Protein AF-A0A7S7FZE1-F1 (afdb_monomer_lite)

InterPro domains:
  IPR006935 Helicase/UvrB, N-terminal [PF04851] (3-73)
  IPR027417 P-loop containing nucleoside triphosphate hydrolase [G3DSA:3.40.50.300] (2-88)
  IPR027417 P-loop containing nucleoside triphosphate hydrolase [SSF52540] (3-78)

Sequence (93 aa):
MLLNKIQKQLTDKIIKVFDNQQTTLLVAPTGSGKTIMFSFILKHFFQIKSIEKACVLVHRDELMQQNKKLLKLLIQILQHVILMQKLKNGILK

Radius of gyration: 13.77 Å; chains: 1; bounding box: 38×29×35 Å

pLDDT: mean 78.16, std 17.02, range [35.41, 96.12]

Secondary structure (DSSP, 8-state):
----HHHHHHHHHHHHHTTT-S-------TTS-HHHHHHHHHHHHHHTTS-S-EEEEES-HHHHHHHHHHHHHH-S-TTSEEEEE--SS----

Organism: NCBI:txid2832407

Structure (mmCIF, N/CA/C/O backbone):
data_AF-A0A7S7FZE1-F1
#
_entry.id   AF-A0A7S7FZE1-F1
#
loop_
_atom_site.group_PDB
_atom_site.id
_atom_site.type_symbol
_atom_site.label_atom_id
_atom_site.label_alt_id
_atom_site.label_comp_id
_atom_site.label_asym_id
_atom_site.label_entity_id
_atom_site.label_seq_id
_atom_site.pdbx_PDB_ins_code
_atom_site.Cartn_x
_atom_site.Cartn_y
_atom_site.Cartn_z
_atom_site.occupancy
_atom_site.B_iso_or_equiv
_atom_site.auth_seq_id
_atom_site.auth_comp_id
_atom_site.auth_asym_id
_atom_site.auth_atom_id
_atom_site.pdbx_PDB_model_num
ATOM 1 N N . MET A 1 1 ? 9.244 -8.526 2.824 1.00 56.59 1 MET A N 1
ATOM 2 C CA . MET A 1 1 ? 9.801 -7.681 1.743 1.00 56.59 1 MET A CA 1
ATOM 3 C C . MET A 1 1 ? 9.986 -6.275 2.300 1.00 56.59 1 MET A C 1
ATOM 5 O O . MET A 1 1 ? 9.040 -5.766 2.888 1.00 56.59 1 MET A O 1
ATOM 9 N N . LEU A 1 2 ? 11.190 -5.703 2.214 1.00 80.00 2 LEU A N 1
ATOM 10 C CA . LEU A 1 2 ? 11.550 -4.428 2.852 1.00 80.00 2 LEU A CA 1
ATOM 11 C C . LEU A 1 2 ? 11.666 -3.326 1.786 1.00 80.00 2 LEU A C 1
ATOM 13 O O . LEU A 1 2 ? 12.268 -3.566 0.740 1.00 80.00 2 LEU A O 1
ATOM 17 N N . LEU A 1 3 ? 11.097 -2.140 2.033 1.00 88.25 3 LEU A N 1
ATOM 18 C CA . LEU A 1 3 ? 11.329 -0.968 1.181 1.00 88.25 3 LEU A CA 1
ATOM 19 C C . LEU A 1 3 ? 12.785 -0.517 1.318 1.00 88.25 3 LEU A C 1
ATOM 21 O O . LEU A 1 3 ? 13.306 -0.445 2.433 1.00 88.25 3 LEU A O 1
ATOM 25 N N . ASN A 1 4 ? 13.429 -0.164 0.206 1.00 92.62 4 ASN A N 1
ATOM 26 C CA . ASN A 1 4 ? 14.730 0.500 0.281 1.00 92.62 4 ASN A CA 1
ATOM 27 C C . ASN A 1 4 ? 14.584 1.935 0.832 1.00 92.62 4 ASN A C 1
ATOM 29 O O . ASN A 1 4 ? 13.477 2.467 0.940 1.00 92.62 4 ASN A O 1
ATOM 33 N N . LYS A 1 5 ? 15.707 2.582 1.174 1.00 94.00 5 LYS A N 1
ATOM 34 C CA . LYS A 1 5 ? 15.714 3.909 1.820 1.00 94.00 5 LYS A CA 1
ATOM 35 C C . LYS A 1 5 ? 14.904 4.958 1.048 1.00 94.00 5 LYS A C 1
ATOM 37 O O . LYS A 1 5 ? 14.114 5.675 1.653 1.00 94.00 5 LYS A O 1
ATOM 42 N N . ILE A 1 6 ? 15.068 5.016 -0.275 1.00 92.69 6 ILE A N 1
ATOM 43 C CA . ILE A 1 6 ? 14.385 5.997 -1.132 1.00 92.69 6 ILE A CA 1
ATOM 44 C C . ILE A 1 6 ? 12.888 5.689 -1.204 1.00 92.69 6 ILE A C 1
ATOM 46 O O . ILE A 1 6 ? 12.063 6.580 -1.026 1.00 92.69 6 ILE A O 1
ATOM 50 N N . GLN A 1 7 ? 12.521 4.423 -1.406 1.00 94.25 7 GLN A N 1
ATOM 51 C CA . GLN A 1 7 ? 11.123 3.995 -1.433 1.00 94.25 7 GLN A CA 1
ATOM 52 C C . GLN A 1 7 ? 10.419 4.293 -0.107 1.00 94.25 7 GLN A C 1
ATOM 54 O O . GLN A 1 7 ? 9.288 4.775 -0.107 1.00 94.25 7 GLN A O 1
ATOM 59 N N . LYS A 1 8 ? 11.095 4.059 1.024 1.00 94.56 8 LYS A N 1
ATOM 60 C CA . LYS A 1 8 ? 10.574 4.391 2.352 1.00 94.56 8 LYS A CA 1
ATOM 61 C C . LYS A 1 8 ? 10.355 5.897 2.503 1.00 94.56 8 LYS A C 1
ATOM 63 O O . LYS A 1 8 ? 9.257 6.321 2.822 1.00 94.56 8 LYS A O 1
ATOM 68 N N . GLN A 1 9 ? 11.347 6.716 2.156 1.00 94.88 9 GLN A N 1
ATOM 69 C CA . GLN A 1 9 ? 11.206 8.175 2.208 1.00 94.88 9 GLN A CA 1
ATOM 70 C C . GLN A 1 9 ? 10.057 8.698 1.333 1.00 94.88 9 GLN A C 1
ATOM 72 O O . GLN A 1 9 ? 9.342 9.609 1.742 1.00 94.88 9 GLN A O 1
ATOM 77 N N . LEU A 1 10 ? 9.871 8.140 0.133 1.00 94.25 10 LEU A N 1
ATOM 78 C CA . LEU A 1 10 ? 8.774 8.527 -0.757 1.00 94.25 10 LEU A CA 1
ATOM 79 C C . LEU A 1 10 ? 7.412 8.092 -0.209 1.00 94.25 10 LEU A C 1
ATOM 81 O O . LEU A 1 10 ? 6.476 8.885 -0.218 1.00 94.25 10 LEU A O 1
ATOM 85 N N . THR A 1 11 ? 7.299 6.862 0.293 1.00 94.44 11 THR A N 1
ATOM 86 C CA . THR A 1 11 ? 6.046 6.361 0.885 1.00 94.44 11 THR A CA 1
ATOM 87 C C . THR A 1 11 ? 5.661 7.129 2.147 1.00 94.44 11 THR A C 1
ATOM 89 O O . THR A 1 11 ? 4.513 7.553 2.246 1.00 94.44 11 THR A O 1
ATOM 92 N N . ASP A 1 12 ? 6.612 7.413 3.039 1.00 95.19 12 ASP A N 1
ATOM 93 C CA . ASP A 1 12 ? 6.381 8.210 4.251 1.00 95.19 12 ASP A CA 1
ATOM 94 C C . ASP A 1 12 ? 5.912 9.635 3.908 1.00 95.19 12 ASP A C 1
ATOM 96 O O . ASP A 1 12 ? 5.008 10.170 4.549 1.00 95.19 12 ASP A O 1
ATOM 100 N N . LYS A 1 13 ? 6.488 10.256 2.866 1.00 95.56 13 LYS A N 1
ATOM 101 C CA . LYS A 1 13 ? 6.029 11.564 2.370 1.00 95.56 13 LYS A CA 1
ATOM 102 C C . LYS A 1 13 ? 4.595 11.503 1.856 1.00 95.56 13 LYS A C 1
ATOM 104 O O . LYS A 1 13 ? 3.811 12.384 2.183 1.00 95.56 13 LYS A O 1
ATOM 109 N N . ILE A 1 14 ? 4.256 10.484 1.066 1.00 95.12 14 ILE A N 1
ATOM 110 C CA . ILE A 1 14 ? 2.901 10.327 0.527 1.00 95.12 14 ILE A CA 1
ATOM 111 C C . ILE A 1 14 ? 1.886 10.140 1.655 1.00 95.12 14 ILE A C 1
ATOM 113 O O . ILE A 1 14 ? 0.865 10.815 1.638 1.00 95.12 14 ILE A O 1
ATOM 117 N N . ILE A 1 15 ? 2.180 9.294 2.646 1.00 95.06 15 ILE A N 1
ATOM 118 C CA . ILE A 1 15 ? 1.301 9.081 3.805 1.00 95.06 15 ILE A CA 1
ATOM 119 C C . ILE A 1 15 ? 1.033 10.407 4.528 1.00 95.06 15 ILE A C 1
ATOM 121 O O . ILE A 1 15 ? -0.123 10.758 4.720 1.00 95.06 15 ILE A O 1
ATOM 125 N N . LYS A 1 16 ? 2.075 11.196 4.820 1.00 95.88 16 LYS A N 1
ATOM 126 C CA . LYS A 1 16 ? 1.926 12.510 5.473 1.00 95.88 16 LYS A CA 1
ATOM 127 C C . LYS A 1 16 ? 1.117 13.523 4.663 1.00 95.88 16 LYS A C 1
ATOM 129 O O . LYS A 1 16 ? 0.464 14.390 5.230 1.00 95.88 16 LYS A O 1
ATOM 134 N N . VAL A 1 17 ? 1.169 13.461 3.331 1.00 96.12 17 VAL A N 1
ATOM 135 C CA . VAL A 1 17 ? 0.354 14.352 2.489 1.00 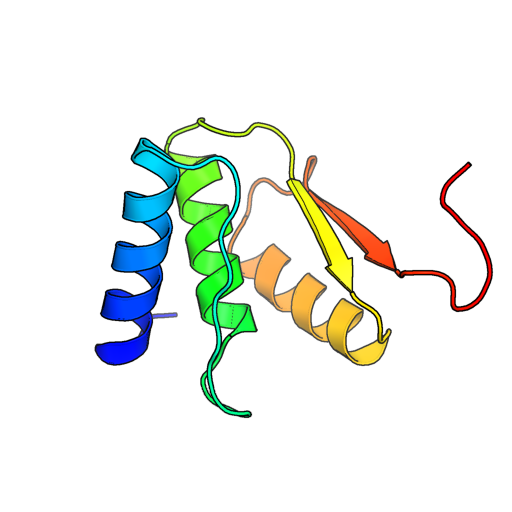96.12 17 VAL A CA 1
ATOM 136 C C . VAL A 1 17 ? -1.137 14.096 2.720 1.00 96.12 17 VAL A C 1
ATOM 138 O O . VAL A 1 17 ? -1.910 15.052 2.739 1.00 96.12 17 VAL A O 1
ATOM 141 N N . PHE A 1 18 ? -1.532 12.843 2.965 1.00 94.12 18 PHE A N 1
ATOM 142 C CA . PHE A 1 18 ? -2.927 12.493 3.237 1.00 94.12 18 PHE A CA 1
ATOM 143 C C . PHE A 1 18 ? -3.460 13.005 4.581 1.00 94.12 18 PHE A C 1
ATOM 145 O O . PHE A 1 18 ? -4.674 13.054 4.748 1.00 94.12 18 PHE A O 1
ATOM 152 N N . ASP A 1 19 ? -2.599 13.471 5.492 1.00 92.25 19 ASP A N 1
ATOM 153 C CA . ASP A 1 19 ? -3.049 14.134 6.725 1.00 92.25 19 ASP A CA 1
ATOM 154 C C . ASP A 1 19 ? -3.801 15.444 6.421 1.00 92.25 19 ASP A C 1
ATOM 156 O O . ASP A 1 19 ? -4.647 15.873 7.199 1.00 92.25 19 ASP A O 1
ATOM 160 N N . ASN A 1 20 ? -3.503 16.084 5.280 1.00 94.56 20 ASN A N 1
ATOM 161 C CA . ASN A 1 20 ? -4.044 17.398 4.913 1.00 94.56 20 ASN A CA 1
ATOM 162 C C . ASN A 1 20 ? -4.695 17.442 3.521 1.00 94.56 20 ASN A C 1
ATOM 164 O O . ASN A 1 20 ? -5.287 18.454 3.153 1.00 94.56 20 ASN A O 1
ATOM 168 N N . GLN A 1 21 ? -4.541 16.396 2.707 1.00 94.12 21 GLN A N 1
ATOM 169 C CA . GLN A 1 21 ? -5.001 16.350 1.318 1.00 94.12 21 GLN A CA 1
ATOM 170 C C . GLN A 1 21 ? -5.762 15.053 1.053 1.00 94.12 21 GLN A C 1
ATOM 172 O O . GLN A 1 21 ? -5.378 13.989 1.520 1.00 94.12 21 GLN A O 1
ATOM 177 N N . GLN A 1 22 ? -6.808 15.114 0.233 1.00 89.50 22 GLN A N 1
ATOM 178 C CA . GLN A 1 22 ? -7.576 13.918 -0.142 1.00 89.50 22 GLN A CA 1
ATOM 179 C C . GLN A 1 22 ? -6.985 13.191 -1.359 1.00 89.50 22 GLN A C 1
ATOM 181 O O . GLN A 1 22 ? -7.297 12.030 -1.614 1.00 89.50 22 GLN A O 1
ATOM 186 N N . THR A 1 23 ? -6.129 13.868 -2.129 1.00 92.12 23 THR A N 1
ATOM 187 C CA . THR A 1 23 ? -5.561 13.357 -3.381 1.00 92.12 23 THR A CA 1
ATOM 188 C C . THR A 1 23 ? -4.091 13.724 -3.506 1.00 92.12 23 THR A C 1
ATOM 190 O O . THR A 1 23 ? -3.681 14.807 -3.097 1.00 92.12 23 THR A O 1
ATOM 193 N N . THR A 1 24 ? -3.295 12.852 -4.126 1.00 94.00 24 THR A N 1
ATOM 194 C CA . THR A 1 24 ? -1.865 13.092 -4.360 1.00 94.00 24 THR A CA 1
ATOM 195 C C . THR A 1 24 ? -1.362 12.350 -5.599 1.00 94.00 24 THR A C 1
ATOM 197 O O . THR A 1 24 ? -1.982 11.382 -6.046 1.00 94.00 24 THR A O 1
ATOM 200 N N . LEU A 1 25 ? -0.229 12.793 -6.152 1.00 92.38 25 LEU A N 1
ATOM 201 C CA . LEU A 1 25 ? 0.412 12.217 -7.335 1.00 92.38 25 LEU A CA 1
ATOM 202 C C . LEU A 1 25 ? 1.865 11.836 -7.027 1.00 92.38 25 LEU A C 1
ATOM 204 O O . LEU A 1 25 ? 2.691 12.687 -6.708 1.00 92.38 25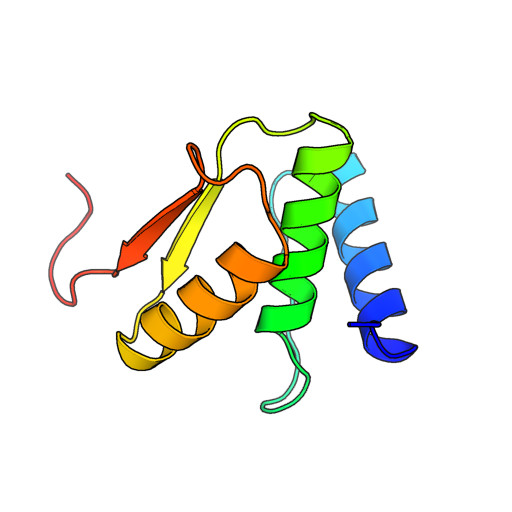 LEU A O 1
ATOM 208 N N . LEU A 1 26 ? 2.196 10.553 -7.192 1.00 91.06 26 LEU A N 1
ATOM 209 C CA . LEU A 1 26 ? 3.570 10.059 -7.105 1.00 91.06 26 LEU A CA 1
ATOM 210 C C . LEU A 1 26 ? 4.161 9.873 -8.507 1.00 91.06 26 LEU A C 1
ATOM 212 O O . LEU A 1 26 ? 3.761 8.971 -9.246 1.00 91.06 26 LEU A O 1
ATOM 216 N N . VAL A 1 27 ? 5.175 10.671 -8.838 1.00 92.25 27 VAL A N 1
ATOM 217 C CA . VAL A 1 27 ? 5.959 10.534 -10.073 1.00 92.25 27 VAL A CA 1
ATOM 218 C C . VAL A 1 27 ? 7.307 9.893 -9.747 1.00 92.25 27 VAL A C 1
ATOM 220 O O . VAL A 1 27 ? 8.037 10.363 -8.880 1.00 92.25 27 VAL A O 1
ATOM 223 N N . ALA A 1 28 ? 7.644 8.798 -10.430 1.00 89.50 28 ALA A N 1
ATOM 224 C CA . ALA A 1 28 ? 8.931 8.118 -10.285 1.00 89.50 28 ALA A CA 1
ATOM 225 C C . ALA A 1 28 ? 9.290 7.356 -11.575 1.00 89.50 28 ALA A C 1
ATOM 227 O O . ALA A 1 28 ? 8.371 6.904 -12.276 1.00 89.50 28 ALA A O 1
ATOM 228 N N . PRO A 1 29 ? 10.586 7.133 -11.872 1.00 91.00 29 PRO A N 1
ATOM 229 C CA . PRO A 1 29 ? 11.023 6.452 -13.093 1.00 91.00 29 PRO A CA 1
ATOM 230 C C . PRO A 1 29 ? 10.504 5.008 -13.191 1.00 91.00 29 PRO A C 1
ATOM 232 O O . PRO A 1 29 ? 9.998 4.422 -12.225 1.00 91.00 29 PRO A O 1
ATOM 235 N N . THR A 1 30 ? 10.569 4.418 -14.384 1.00 87.56 30 THR A N 1
ATOM 236 C CA . THR A 1 30 ? 10.319 2.981 -14.583 1.00 87.56 30 THR A CA 1
ATOM 237 C C . THR A 1 30 ? 11.319 2.154 -13.772 1.00 87.56 30 THR A C 1
ATOM 239 O O . THR A 1 30 ? 12.443 2.581 -13.542 1.00 87.56 30 THR A O 1
ATOM 242 N N . GLY A 1 31 ? 10.894 0.995 -13.262 1.00 85.06 31 GLY A N 1
ATOM 243 C CA . GLY A 1 31 ? 11.751 0.140 -12.427 1.00 85.06 31 GLY A CA 1
ATOM 244 C C . GLY A 1 31 ? 11.945 0.600 -10.972 1.00 85.06 31 GLY A C 1
ATOM 245 O O . GLY A 1 31 ? 12.439 -0.174 -10.164 1.00 85.06 31 GLY A O 1
ATOM 246 N N . SER A 1 32 ? 11.478 1.791 -10.575 1.00 88.75 32 SER A N 1
ATOM 247 C CA . SER A 1 32 ? 11.635 2.298 -9.194 1.00 88.75 32 SER A CA 1
ATOM 248 C C . SER A 1 32 ? 10.812 1.560 -8.127 1.00 88.75 32 SER A C 1
ATOM 250 O O . SER A 1 32 ? 10.971 1.796 -6.928 1.00 88.75 32 SER A O 1
ATOM 252 N N . GLY A 1 33 ? 9.908 0.672 -8.547 1.00 88.94 33 GLY A N 1
ATOM 253 C CA . GLY A 1 33 ? 9.034 -0.074 -7.645 1.00 88.94 33 GLY A CA 1
ATOM 254 C C . GLY A 1 33 ? 7.770 0.682 -7.228 1.00 88.94 33 GLY A C 1
ATOM 255 O O . GLY A 1 33 ? 7.274 0.450 -6.129 1.00 88.94 33 GLY A O 1
ATOM 256 N N . LYS A 1 34 ? 7.219 1.562 -8.084 1.00 90.44 34 LYS A N 1
ATOM 257 C CA . LYS A 1 34 ? 5.955 2.297 -7.827 1.00 90.44 34 LYS A CA 1
ATOM 258 C C . LYS A 1 34 ? 4.839 1.406 -7.282 1.00 90.44 34 LYS A C 1
ATOM 260 O O . LYS A 1 34 ? 4.186 1.770 -6.315 1.00 90.44 34 LYS A O 1
ATOM 265 N N . THR A 1 35 ? 4.673 0.214 -7.845 1.00 86.75 35 THR A N 1
ATOM 266 C CA . THR A 1 35 ? 3.677 -0.761 -7.388 1.00 86.75 35 THR A CA 1
ATOM 267 C C . THR A 1 35 ? 3.929 -1.251 -5.959 1.00 86.75 35 THR A C 1
ATOM 269 O O . THR A 1 35 ? 2.989 -1.382 -5.175 1.00 86.75 35 THR A O 1
ATOM 272 N N . ILE A 1 36 ? 5.189 -1.509 -5.597 1.00 87.50 36 ILE A N 1
ATOM 273 C CA . ILE A 1 36 ? 5.570 -1.943 -4.244 1.00 87.50 36 ILE A CA 1
ATOM 274 C C . ILE A 1 36 ? 5.311 -0.810 -3.251 1.00 87.50 36 ILE A C 1
ATOM 276 O O . ILE A 1 36 ? 4.684 -1.036 -2.219 1.00 87.50 36 ILE A O 1
ATOM 280 N N . MET A 1 37 ? 5.723 0.414 -3.597 1.00 91.44 37 MET A N 1
ATOM 281 C CA . MET A 1 37 ? 5.446 1.613 -2.803 1.00 91.44 37 MET A CA 1
ATOM 282 C C . MET A 1 37 ? 3.940 1.815 -2.596 1.00 91.44 37 MET A C 1
ATOM 284 O O . MET A 1 37 ? 3.491 1.962 -1.464 1.00 91.44 37 MET A O 1
ATOM 288 N N . PHE A 1 38 ? 3.148 1.740 -3.669 1.00 90.25 38 PHE A N 1
ATOM 289 C CA . PHE A 1 38 ? 1.690 1.863 -3.615 1.00 90.25 38 PHE A CA 1
ATOM 290 C C . PHE A 1 38 ? 1.044 0.793 -2.726 1.00 90.25 38 PHE A C 1
ATOM 292 O O . PHE A 1 38 ? 0.180 1.098 -1.907 1.00 90.25 38 PHE A O 1
ATOM 299 N N . SER A 1 39 ? 1.504 -0.455 -2.826 1.00 86.62 39 SER A N 1
ATOM 300 C CA . SER A 1 39 ? 0.989 -1.547 -1.994 1.00 86.62 39 SER A CA 1
ATOM 301 C C . SER A 1 39 ? 1.317 -1.350 -0.510 1.00 86.62 39 SER A C 1
ATOM 303 O O . SER A 1 39 ? 0.508 -1.697 0.348 1.00 86.62 39 SER A O 1
ATOM 305 N N . PHE A 1 40 ? 2.480 -0.769 -0.194 1.00 89.62 40 PHE A N 1
ATOM 306 C CA . PHE A 1 40 ? 2.850 -0.419 1.178 1.00 89.62 40 PHE A CA 1
ATOM 307 C C . PHE A 1 40 ? 1.976 0.709 1.738 1.00 89.62 40 PHE A C 1
ATOM 309 O O . PHE A 1 40 ? 1.506 0.607 2.867 1.00 89.62 40 PHE A O 1
ATOM 316 N N . ILE A 1 41 ? 1.705 1.741 0.934 1.00 91.62 41 ILE A N 1
ATOM 317 C CA . ILE A 1 41 ? 0.813 2.848 1.305 1.00 91.62 41 ILE A CA 1
ATOM 318 C C . ILE A 1 41 ? -0.598 2.322 1.599 1.00 91.62 41 ILE A C 1
ATOM 320 O O . ILE A 1 41 ? -1.150 2.607 2.658 1.00 91.62 41 ILE A O 1
ATOM 324 N N . LEU A 1 42 ? -1.159 1.488 0.715 1.00 90.06 42 LEU A N 1
ATOM 325 C CA . LEU A 1 42 ? -2.459 0.852 0.956 1.00 90.06 42 LEU A CA 1
ATOM 326 C C . LEU A 1 42 ? -2.460 0.040 2.251 1.00 90.06 42 LEU A C 1
ATOM 328 O O . LEU A 1 42 ? -3.363 0.186 3.072 1.00 90.06 42 LEU A O 1
ATOM 332 N N . LYS A 1 43 ? -1.435 -0.798 2.451 1.00 87.88 43 LYS A N 1
ATOM 333 C CA . LYS A 1 43 ? -1.299 -1.604 3.667 1.00 87.88 43 LYS A CA 1
ATOM 334 C C . LYS A 1 43 ? -1.304 -0.729 4.922 1.00 87.88 43 LYS A C 1
ATOM 336 O O . LYS A 1 43 ? -2.002 -1.075 5.868 1.00 87.88 43 LYS A O 1
ATOM 341 N N . HIS A 1 44 ? -0.564 0.379 4.924 1.00 91.12 44 HIS A N 1
ATOM 342 C CA . HIS A 1 44 ? -0.531 1.317 6.045 1.00 91.12 44 HIS A CA 1
ATOM 343 C C . HIS A 1 44 ? -1.938 1.817 6.399 1.00 91.12 44 HIS A C 1
ATOM 345 O O . HIS A 1 44 ? -2.363 1.660 7.541 1.00 91.12 44 HIS A O 1
ATOM 351 N N . PHE A 1 45 ? -2.690 2.319 5.414 1.00 91.69 45 PHE A N 1
ATOM 352 C CA . PHE A 1 45 ? -4.035 2.853 5.639 1.00 91.69 45 PHE A CA 1
ATOM 353 C C . PHE A 1 45 ? -5.038 1.802 6.139 1.00 91.69 45 PHE A C 1
ATOM 355 O O . PHE A 1 45 ? -5.860 2.111 7.006 1.00 91.69 45 PHE A O 1
ATOM 362 N N . PHE A 1 46 ? -4.935 0.554 5.666 1.00 89.06 46 PHE A N 1
ATOM 363 C CA . PHE A 1 46 ? -5.712 -0.564 6.213 1.00 89.06 46 PHE A CA 1
ATOM 364 C C . PHE A 1 46 ? -5.309 -0.907 7.656 1.00 89.06 46 PHE A C 1
ATOM 366 O O . PHE A 1 46 ? -6.174 -1.146 8.494 1.00 89.06 46 PHE A O 1
ATOM 373 N N . GLN A 1 47 ? -4.009 -0.929 7.973 1.00 90.25 47 GLN A N 1
ATOM 374 C CA . GLN A 1 47 ? -3.514 -1.281 9.311 1.00 90.25 47 GLN A CA 1
ATOM 375 C C . GLN A 1 47 ? -3.948 -0.279 10.384 1.00 90.25 47 GLN A C 1
ATOM 377 O O .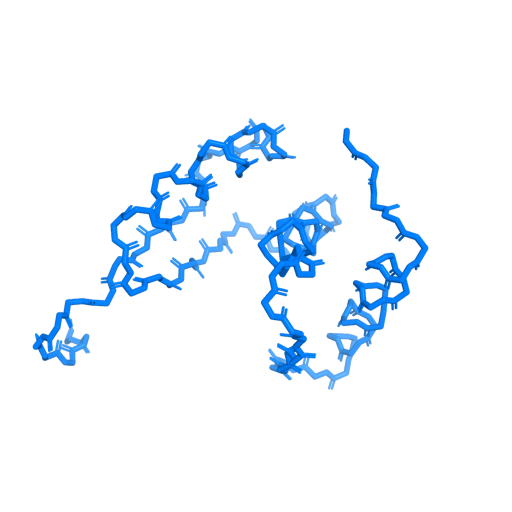 GLN A 1 47 ? -4.304 -0.693 11.485 1.00 90.25 47 GLN A O 1
ATOM 382 N N . ILE A 1 48 ? -3.963 1.015 10.056 1.00 92.75 48 ILE A N 1
ATOM 383 C CA . ILE A 1 48 ? -4.466 2.061 10.958 1.00 92.75 48 ILE A CA 1
ATOM 384 C C . ILE A 1 48 ? -5.997 2.203 10.918 1.00 92.75 48 ILE A C 1
ATOM 386 O O . ILE A 1 48 ? -6.537 3.092 11.564 1.00 92.75 48 ILE A O 1
ATOM 390 N N . LYS A 1 49 ? -6.699 1.349 10.155 1.00 90.25 49 LYS A N 1
ATOM 391 C CA . LYS A 1 49 ? -8.163 1.356 9.981 1.00 90.25 49 LYS A CA 1
ATOM 392 C C . LYS A 1 49 ? -8.742 2.684 9.467 1.00 90.25 49 LYS A C 1
ATOM 394 O O . LYS A 1 49 ? -9.901 2.990 9.709 1.00 90.25 49 LYS A O 1
ATOM 399 N N . SER A 1 50 ? -7.948 3.458 8.731 1.00 90.25 50 SER A N 1
ATOM 400 C CA . SER A 1 50 ? -8.411 4.692 8.071 1.00 90.25 50 SER A CA 1
ATOM 401 C C . SER A 1 50 ? -9.269 4.426 6.830 1.00 90.25 50 SER A C 1
ATOM 403 O O . SER A 1 50 ? -10.037 5.285 6.410 1.00 90.25 50 SER A O 1
ATOM 405 N N . ILE A 1 51 ? -9.134 3.234 6.239 1.00 88.50 51 ILE A N 1
ATOM 406 C CA . ILE A 1 51 ? -9.937 2.771 5.110 1.00 88.50 51 ILE A CA 1
ATOM 407 C C . ILE A 1 51 ? -10.400 1.339 5.368 1.00 88.50 51 ILE A C 1
ATOM 409 O O . ILE A 1 51 ? -9.651 0.514 5.895 1.00 88.50 51 ILE A O 1
ATOM 413 N N . GLU A 1 52 ? -11.619 1.031 4.939 1.00 87.62 52 GLU A N 1
ATOM 414 C CA . GLU A 1 52 ? -12.170 -0.330 4.969 1.00 87.62 52 GLU A CA 1
ATOM 415 C C . GLU A 1 52 ? -12.135 -1.001 3.598 1.00 87.62 52 GLU A C 1
ATOM 417 O O . GLU A 1 52 ? -12.089 -2.224 3.503 1.00 87.62 52 GLU A O 1
ATOM 422 N N . LYS A 1 53 ? -12.146 -0.203 2.523 1.00 85.69 53 LYS A N 1
ATOM 423 C CA . LYS A 1 53 ? -12.159 -0.656 1.129 1.00 85.69 53 LYS A CA 1
ATOM 424 C C . LYS A 1 53 ? -11.213 0.200 0.298 1.00 85.69 53 LYS A C 1
ATOM 426 O O . LYS A 1 53 ? -11.038 1.384 0.569 1.00 85.69 53 LYS A O 1
ATOM 431 N N . ALA A 1 54 ? -10.635 -0.397 -0.739 1.00 85.56 54 ALA A N 1
ATOM 432 C CA . ALA A 1 54 ? -9.801 0.319 -1.700 1.00 85.56 54 ALA A CA 1
ATOM 433 C C . ALA A 1 54 ? -10.146 -0.099 -3.132 1.00 85.56 54 ALA A C 1
ATOM 435 O O . ALA A 1 54 ? -10.305 -1.287 -3.418 1.00 85.56 54 ALA A O 1
ATOM 436 N N . CYS A 1 55 ? -10.221 0.876 -4.037 1.00 86.00 55 CYS A N 1
ATOM 437 C CA . CYS A 1 55 ? -10.350 0.640 -5.471 1.00 86.00 55 CYS A CA 1
ATOM 438 C C . CYS A 1 55 ? -9.015 0.950 -6.150 1.00 86.00 55 CYS A C 1
ATOM 440 O O . CYS A 1 55 ? -8.508 2.067 -6.056 1.00 86.00 55 CYS A O 1
ATOM 442 N N . VAL A 1 56 ? -8.434 -0.042 -6.821 1.00 83.50 56 VAL A N 1
ATOM 443 C CA . VAL A 1 56 ? -7.179 0.116 -7.561 1.00 83.50 56 VAL A CA 1
ATOM 444 C C . VAL A 1 56 ? -7.488 0.010 -9.049 1.00 83.50 56 VAL A C 1
ATOM 446 O O . VAL A 1 56 ? -7.960 -1.023 -9.521 1.00 83.50 56 VAL A O 1
ATOM 449 N N . LEU A 1 57 ? -7.216 1.084 -9.789 1.00 81.81 57 LEU A N 1
ATOM 450 C CA . LEU A 1 57 ? -7.471 1.164 -11.226 1.00 81.81 57 LEU A CA 1
ATOM 451 C C . LEU A 1 57 ? -6.193 0.866 -12.010 1.00 81.81 57 LEU A C 1
ATOM 453 O O . LEU A 1 57 ? -5.159 1.496 -11.788 1.00 81.81 57 LEU A O 1
ATOM 457 N N . VAL A 1 58 ? -6.257 -0.082 -12.946 1.00 79.25 58 VAL A N 1
ATOM 458 C CA . VAL A 1 58 ? -5.110 -0.480 -13.779 1.00 79.25 58 VAL A CA 1
ATOM 459 C C . VAL A 1 58 ? -5.538 -0.567 -15.244 1.00 79.25 58 VAL A C 1
ATOM 461 O O . VAL A 1 58 ? -6.635 -1.013 -15.551 1.00 79.25 58 VAL A O 1
ATOM 464 N N . HIS A 1 59 ? -4.685 -0.129 -16.172 1.00 72.88 59 HIS A N 1
ATOM 465 C CA . HIS A 1 59 ? -5.016 -0.113 -17.605 1.00 72.88 59 HIS A CA 1
ATOM 466 C C . HIS A 1 59 ? -4.566 -1.369 -18.378 1.00 72.88 59 HIS A C 1
ATOM 468 O O . HIS A 1 59 ? -5.005 -1.575 -19.505 1.00 72.88 59 HIS A O 1
ATOM 474 N N . ARG A 1 60 ? -3.675 -2.198 -17.816 1.00 70.31 60 ARG A N 1
ATOM 475 C CA . ARG A 1 60 ? -3.133 -3.394 -18.487 1.00 70.31 60 ARG A CA 1
ATOM 476 C C . ARG A 1 60 ? -3.320 -4.655 -17.648 1.00 70.31 60 ARG A C 1
ATOM 478 O O . ARG A 1 60 ? -3.016 -4.651 -16.455 1.00 70.31 60 ARG A O 1
ATOM 485 N N . ASP A 1 61 ? -3.737 -5.734 -18.295 1.00 66.50 61 ASP A N 1
ATOM 486 C CA . ASP A 1 61 ? -4.061 -7.024 -17.668 1.00 66.50 61 ASP A CA 1
ATOM 487 C C . ASP A 1 61 ? -2.837 -7.684 -17.028 1.00 66.50 61 ASP A C 1
ATOM 489 O O . ASP A 1 61 ? -2.902 -8.208 -15.917 1.00 66.50 61 ASP A O 1
ATOM 493 N N . GLU A 1 62 ? -1.685 -7.576 -17.683 1.00 65.56 62 GLU A N 1
ATOM 494 C CA . GLU A 1 62 ? -0.403 -8.068 -17.170 1.00 65.56 62 GLU A CA 1
ATOM 495 C C . GLU A 1 62 ? -0.033 -7.387 -15.846 1.00 65.56 62 GLU A C 1
ATOM 497 O O . GLU A 1 62 ? 0.374 -8.039 -14.882 1.00 65.56 62 GLU A O 1
ATOM 502 N N . LEU A 1 63 ? -0.262 -6.072 -15.759 1.00 63.03 63 LEU A N 1
ATOM 503 C CA . LEU A 1 63 ? -0.058 -5.312 -14.527 1.00 63.03 63 LEU A CA 1
ATOM 504 C C . LEU A 1 63 ? -1.098 -5.694 -13.471 1.00 63.03 63 LEU A C 1
ATOM 506 O O . LEU A 1 63 ? -0.775 -5.737 -12.288 1.00 63.03 63 LEU A O 1
ATOM 510 N N . MET A 1 64 ? -2.329 -6.021 -13.874 1.00 65.12 64 MET A N 1
ATOM 511 C CA . MET A 1 64 ? -3.358 -6.513 -12.959 1.00 65.12 64 MET A CA 1
ATOM 512 C C . MET A 1 64 ? -2.928 -7.832 -12.296 1.00 65.12 64 MET A C 1
ATOM 514 O O . MET A 1 64 ? -3.005 -7.946 -11.071 1.00 65.12 64 MET A O 1
ATOM 518 N N . GLN A 1 65 ? -2.433 -8.809 -13.062 1.00 68.94 65 GLN A N 1
ATOM 519 C CA . GLN A 1 65 ? -1.985 -10.093 -12.509 1.00 68.94 65 GLN A CA 1
ATOM 520 C C . GLN A 1 65 ? -0.767 -9.937 -11.589 1.00 68.94 65 GLN A C 1
ATOM 522 O O . GLN A 1 65 ? -0.748 -10.503 -10.490 1.00 68.94 65 GLN A O 1
ATOM 527 N N . GLN A 1 66 ? 0.212 -9.117 -11.989 1.00 67.69 66 GLN A N 1
ATOM 528 C CA . GLN A 1 66 ? 1.376 -8.795 -11.157 1.00 67.69 66 GLN A CA 1
ATOM 529 C C . GLN A 1 66 ? 0.960 -8.123 -9.841 1.00 67.69 66 GLN A C 1
ATOM 531 O O . GLN A 1 66 ? 1.404 -8.527 -8.761 1.00 67.69 66 GLN A O 1
ATOM 536 N N . ASN A 1 67 ? 0.041 -7.158 -9.914 1.00 66.56 67 ASN A N 1
ATOM 537 C CA . ASN A 1 67 ? -0.481 -6.450 -8.751 1.00 66.56 67 ASN A CA 1
ATOM 538 C C . ASN A 1 67 ? -1.262 -7.393 -7.835 1.00 66.56 67 ASN A C 1
ATOM 540 O O . ASN A 1 67 ? -1.032 -7.387 -6.631 1.00 66.56 67 ASN A O 1
ATOM 544 N N . LYS A 1 68 ? -2.130 -8.257 -8.373 1.00 70.12 68 LYS A N 1
ATOM 545 C CA . LYS A 1 68 ? -2.950 -9.185 -7.577 1.00 70.12 68 LYS A CA 1
ATOM 546 C C . LYS A 1 68 ? -2.094 -10.120 -6.724 1.00 70.12 68 LYS A C 1
ATOM 548 O O . LYS A 1 68 ? -2.428 -10.340 -5.563 1.00 70.12 68 LYS A O 1
ATOM 553 N N . LYS A 1 69 ? -0.987 -10.646 -7.262 1.00 71.81 69 LYS A N 1
ATOM 554 C CA . LYS A 1 69 ? -0.057 -11.499 -6.501 1.00 71.81 69 LYS A CA 1
ATOM 555 C C . LYS A 1 69 ? 0.625 -10.717 -5.375 1.00 71.81 69 LYS A C 1
ATOM 557 O O . LYS A 1 69 ? 0.674 -11.194 -4.244 1.00 71.81 69 LYS A O 1
ATOM 562 N N . LEU A 1 70 ? 1.105 -9.510 -5.673 1.00 71.25 70 LEU A N 1
ATOM 563 C CA . LEU A 1 70 ? 1.796 -8.659 -4.704 1.00 71.25 70 LEU A CA 1
ATOM 564 C C . LEU A 1 70 ? 0.857 -8.162 -3.592 1.00 71.25 70 LEU A C 1
ATOM 566 O O . LEU A 1 70 ? 1.190 -8.267 -2.415 1.00 71.25 70 LEU A O 1
ATOM 570 N N . LEU A 1 71 ? -0.332 -7.678 -3.956 1.00 68.88 71 LEU A N 1
ATOM 571 C CA . LEU A 1 71 ? -1.364 -7.234 -3.019 1.00 68.88 71 LEU A CA 1
ATOM 572 C C . LEU A 1 71 ? -1.847 -8.390 -2.138 1.00 68.88 71 LEU A C 1
ATOM 574 O O . LEU A 1 71 ? -1.965 -8.195 -0.933 1.00 68.88 71 LEU A O 1
ATOM 578 N N . LYS A 1 72 ? -2.032 -9.600 -2.694 1.00 68.31 72 LYS A N 1
ATOM 579 C CA . LYS A 1 72 ? -2.347 -10.808 -1.906 1.00 68.31 72 LYS A CA 1
ATOM 580 C C . LYS A 1 72 ? -1.305 -11.138 -0.850 1.00 68.31 72 LYS A C 1
ATOM 582 O O . LYS A 1 72 ? -1.664 -11.499 0.263 1.00 68.31 72 LYS A O 1
ATOM 587 N N . LEU A 1 73 ? -0.028 -11.000 -1.190 1.00 63.97 73 LEU A N 1
ATOM 588 C CA . LEU A 1 73 ? 1.066 -11.246 -0.254 1.00 63.97 73 LEU A CA 1
ATOM 589 C C . LEU A 1 73 ? 1.198 -10.147 0.809 1.00 63.97 73 LEU A C 1
ATOM 591 O O . LEU A 1 73 ? 1.599 -10.432 1.934 1.00 63.97 73 LEU A O 1
ATOM 595 N N . LEU A 1 74 ? 0.898 -8.891 0.466 1.00 62.75 74 LEU A N 1
ATOM 596 C CA . LEU A 1 74 ? 1.098 -7.751 1.367 1.00 62.75 74 LEU A CA 1
ATOM 597 C C . LEU A 1 74 ? -0.100 -7.467 2.277 1.00 62.75 74 LEU A C 1
ATOM 599 O O . LEU A 1 74 ? 0.095 -6.965 3.387 1.00 62.75 74 LEU A O 1
ATOM 603 N N . ILE A 1 75 ? -1.310 -7.789 1.820 1.00 60.56 75 ILE A N 1
ATOM 604 C CA . ILE A 1 75 ? -2.577 -7.511 2.494 1.00 60.56 75 ILE A CA 1
ATOM 605 C C . ILE A 1 75 ? -3.305 -8.848 2.679 1.00 60.56 75 ILE A C 1
ATOM 607 O O . ILE A 1 75 ? -4.101 -9.260 1.844 1.00 60.56 75 ILE A O 1
ATOM 611 N N . GLN A 1 76 ? -3.044 -9.539 3.790 1.00 52.81 76 GLN A N 1
ATOM 612 C CA . GLN A 1 76 ? -3.726 -10.799 4.139 1.00 52.81 76 GLN A CA 1
ATOM 613 C C . GLN A 1 76 ? -5.253 -10.643 4.352 1.00 52.81 76 GLN A C 1
ATOM 615 O O . GLN A 1 76 ? -5.955 -11.642 4.438 1.00 52.81 76 GLN A O 1
ATOM 620 N N . ILE A 1 77 ? -5.786 -9.413 4.384 1.00 49.94 77 ILE A N 1
ATOM 621 C CA . ILE A 1 77 ? -7.181 -9.065 4.742 1.00 49.94 77 ILE A CA 1
ATOM 622 C C . ILE A 1 77 ? -8.046 -8.810 3.478 1.00 49.94 77 ILE A C 1
ATOM 624 O O . ILE A 1 77 ? -8.907 -7.938 3.417 1.00 49.94 77 ILE A O 1
ATOM 628 N N . LEU A 1 78 ? -7.793 -9.541 2.392 1.00 48.00 78 LEU A N 1
ATOM 629 C CA . LEU A 1 78 ? -8.404 -9.295 1.076 1.00 48.00 78 LEU A CA 1
ATOM 630 C C . LEU A 1 78 ? -9.836 -9.836 0.930 1.00 48.00 78 LEU A C 1
ATOM 632 O O . LEU A 1 78 ? -10.089 -10.733 0.129 1.00 48.00 78 LEU A O 1
ATOM 636 N N . GLN A 1 79 ? -10.794 -9.227 1.627 1.00 52.00 79 GLN A N 1
ATOM 637 C CA . GLN A 1 79 ? -12.192 -9.212 1.168 1.00 52.00 79 GLN A CA 1
ATOM 638 C C . GLN A 1 79 ? -12.600 -7.869 0.530 1.00 52.00 79 GLN A C 1
ATOM 640 O O . GLN A 1 79 ? -13.637 -7.797 -0.122 1.00 52.00 79 GLN A O 1
ATOM 645 N N . HIS A 1 80 ? -11.780 -6.813 0.641 1.00 56.66 80 HIS A N 1
ATOM 646 C CA . HIS A 1 80 ? -12.242 -5.435 0.400 1.00 56.66 80 HIS A CA 1
ATOM 647 C C . HIS A 1 80 ? -11.453 -4.593 -0.622 1.00 56.66 80 HIS A C 1
ATOM 649 O O . HIS A 1 80 ? -11.756 -3.410 -0.799 1.00 56.66 80 HIS A O 1
ATOM 655 N N . VAL A 1 81 ? -10.465 -5.163 -1.324 1.00 61.16 81 VAL A N 1
ATOM 656 C CA . VAL A 1 81 ? -9.797 -4.463 -2.440 1.00 61.16 81 VAL A CA 1
ATOM 657 C C . VAL A 1 81 ? -10.420 -4.893 -3.759 1.00 61.16 81 VAL A C 1
ATOM 659 O O . VAL A 1 81 ? -10.349 -6.066 -4.129 1.00 61.16 81 VAL A O 1
ATOM 662 N N . ILE A 1 82 ? -10.980 -3.933 -4.490 1.00 65.69 82 ILE A N 1
ATOM 663 C CA . ILE A 1 82 ? -11.506 -4.147 -5.836 1.00 65.69 82 ILE A CA 1
ATOM 664 C C . ILE A 1 82 ? -10.463 -3.641 -6.831 1.00 65.69 82 ILE A C 1
ATOM 666 O O . ILE A 1 82 ? -10.076 -2.473 -6.819 1.00 65.69 82 ILE A O 1
ATOM 670 N N . LEU A 1 83 ? -9.982 -4.540 -7.686 1.00 62.38 83 LEU A N 1
ATOM 671 C CA . LEU A 1 83 ? -9.051 -4.215 -8.760 1.00 62.38 83 LEU A CA 1
ATOM 672 C C . LEU A 1 83 ? -9.863 -4.103 -10.050 1.00 62.38 83 LEU A C 1
ATOM 674 O O . LEU A 1 83 ? -10.328 -5.117 -10.567 1.00 62.38 83 LEU A O 1
ATOM 678 N N . MET A 1 84 ? -10.061 -2.882 -10.542 1.00 60.03 84 MET A N 1
ATOM 679 C CA . MET A 1 84 ? -10.822 -2.643 -11.768 1.00 60.03 84 MET A CA 1
ATOM 680 C C . MET A 1 84 ? -9.892 -2.320 -12.930 1.00 60.03 84 MET A C 1
ATOM 682 O O . MET A 1 84 ? -8.933 -1.551 -12.803 1.00 60.03 84 MET A O 1
ATOM 686 N N . GLN A 1 85 ? -10.198 -2.903 -14.086 1.00 55.47 85 GLN A N 1
ATOM 687 C CA . GLN A 1 85 ? -9.595 -2.494 -15.342 1.00 55.47 85 GLN A CA 1
ATOM 688 C C . GLN A 1 85 ? -10.388 -1.345 -15.941 1.00 55.47 85 GLN A C 1
ATOM 690 O O . GLN A 1 85 ? -11.614 -1.395 -16.023 1.00 55.47 85 GLN A O 1
ATOM 695 N N . LYS A 1 86 ? -9.679 -0.313 -16.396 1.00 49.94 86 LYS A N 1
ATOM 696 C CA . LYS A 1 86 ? -10.303 0.721 -17.218 1.00 49.94 86 LYS A CA 1
ATOM 697 C C . LYS A 1 86 ? -10.592 0.109 -18.590 1.00 49.94 86 LYS A C 1
ATOM 699 O O . LYS A 1 86 ? -9.662 -0.069 -19.377 1.00 49.94 86 LYS A O 1
ATOM 704 N N . LEU A 1 87 ? -11.860 -0.225 -18.849 1.00 48.44 87 LEU A N 1
ATOM 705 C CA . LEU A 1 87 ? -12.340 -0.622 -20.173 1.00 48.44 87 LEU A CA 1
ATOM 706 C C . LEU A 1 87 ? -11.905 0.450 -21.176 1.00 48.44 87 LEU A C 1
ATOM 708 O O . LEU A 1 87 ? -12.085 1.646 -20.941 1.00 48.44 87 LEU A O 1
ATOM 712 N N . LYS A 1 88 ? -11.274 0.025 -22.275 1.00 46.00 88 LYS A N 1
ATOM 713 C CA . LYS A 1 88 ? -10.696 0.933 -23.278 1.00 46.00 88 LYS A CA 1
ATOM 714 C C . LYS A 1 88 ? -11.726 1.864 -23.931 1.00 46.00 88 LYS A C 1
ATOM 716 O O . LYS A 1 88 ? -11.310 2.855 -24.512 1.00 46.00 88 LYS A O 1
ATOM 721 N N . ASN A 1 89 ? -13.025 1.617 -23.761 1.00 43.47 89 ASN A N 1
ATOM 722 C CA . ASN A 1 89 ? -14.102 2.435 -24.303 1.00 43.47 89 ASN A CA 1
ATOM 723 C C . ASN A 1 89 ? -15.182 2.672 -23.236 1.00 43.47 89 ASN A C 1
ATOM 725 O O . ASN A 1 89 ? -15.799 1.716 -22.777 1.00 43.47 89 ASN A O 1
ATOM 729 N N . GLY A 1 90 ? -15.445 3.938 -22.902 1.00 41.81 90 GLY A N 1
ATOM 730 C CA . GLY A 1 90 ? -16.685 4.354 -22.239 1.00 41.81 90 GLY A CA 1
ATOM 731 C C . GLY A 1 90 ? -16.643 4.416 -20.711 1.00 41.81 90 GLY A C 1
ATOM 732 O O . GLY A 1 90 ? -16.622 3.403 -20.028 1.00 41.81 90 GLY A O 1
ATOM 733 N N . ILE A 1 91 ? -16.628 5.657 -20.219 1.00 42.44 91 ILE A N 1
ATOM 734 C CA . ILE A 1 91 ? -17.292 6.190 -19.017 1.00 42.44 91 ILE A CA 1
ATOM 735 C C . ILE A 1 91 ? -17.964 5.124 -18.130 1.00 42.44 91 ILE A C 1
ATOM 737 O O . ILE A 1 91 ? -18.922 4.481 -18.551 1.00 42.44 91 ILE A O 1
ATOM 741 N N . LEU A 1 92 ? -17.497 5.022 -16.880 1.00 40.47 92 LEU A N 1
ATOM 742 C CA . LEU A 1 92 ? -18.268 4.467 -15.763 1.00 40.47 92 LEU A CA 1
ATOM 743 C C . LEU A 1 92 ? -19.639 5.169 -15.735 1.00 40.47 92 LEU A C 1
ATOM 745 O O . LEU A 1 92 ? -19.704 6.340 -15.361 1.00 40.47 92 LEU A O 1
ATOM 749 N N . LYS A 1 93 ? -20.688 4.490 -16.206 1.00 35.41 93 LYS A N 1
ATOM 750 C CA . LYS A 1 93 ? -22.084 4.827 -15.910 1.00 35.41 93 LYS A CA 1
ATOM 751 C C . LYS A 1 93 ? -22.529 4.023 -14.701 1.00 35.41 93 LYS A C 1
ATOM 753 O O . LYS A 1 93 ? -22.129 2.839 -14.630 1.00 35.41 93 LYS A O 1
#

Foldseek 3Di:
DDDDPVLVVQLVVVLVVVVPDPDDDDDDDPPNPPLVSVLVNVLVCVVVPVDPAEEAEDADPVVVVVSVVSNVVSPVPPPHYHYDHDDPDDDDD

=== Feature glossary ===
A reading guide for the features in this record.

Start from the sequence.

  · This is the polypeptide sequence — one letter per residue, N-terminus first. Length ranges from a few dozen residues for small domains to over a thousand for large multi-domain proteins.

Fold it, and you get atomic coordinates and the backbone conformation that goes with them.

  · Structure coordinates are given as an mmCIF _atom_site loop: one row per atom with element, residue name, chain id, sequence number, and x/y/z position in Å. Only the four main-chain atoms per residue are included here; side chains are omitted to keep the record compact.

  · Backbone dihedral angles. Every residue except chain termini has a φ (preceding-C → N → Cα → C) and a ψ (N → Cα → C → next-N). They are reported in degrees following the IUPAC sign convention. Secondary structure is essentially a statement about which (φ, ψ) basin each residue occupies.

  · The SS8 string is DSSP's per-residue secondary-structure call. α-helix (H) means an i→i+4 H-bond ladder; β-strand (E) means the residue participates in a β-sheet; 3₁₀ (G) and π (I) are tighter and wider helices; T/S are turns/bends; '-' is loop.

  · SS3 is a coarse helix/strand/coil call (letters a/b/c) made by the P-SEA algorithm from inter-Cα distances and dihedrals. It is less detailed than DSSP but needs only Cα positions.

Summarize the fold with a handful of shape descriptors and a per-residue structural alphabet.

  · Radius of gyration (Rg) is the root-mean-square distance of Cα a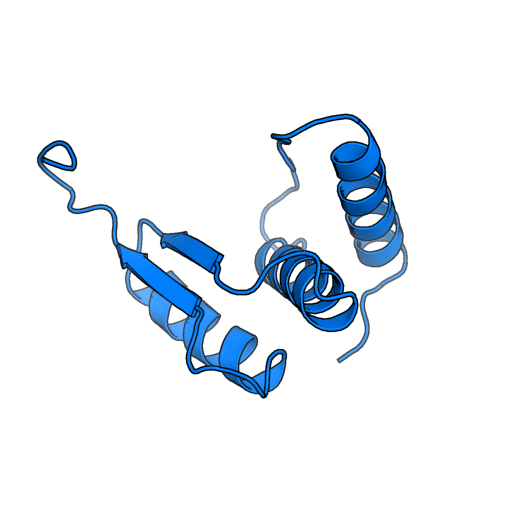toms from their centroid — a single numbe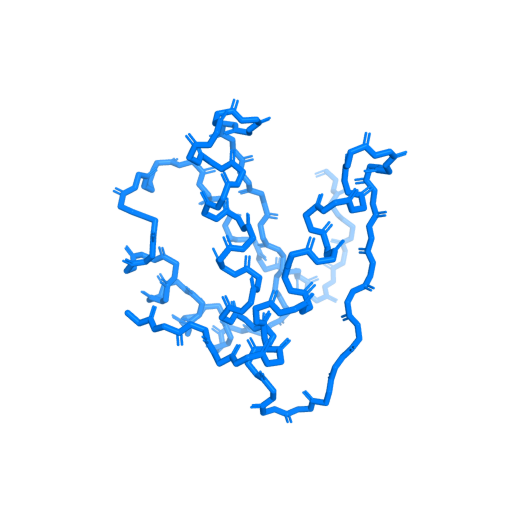r for overall size and compactness. A globular domain of N residues has Rg ≈ 2.2·N^0.38 Å; an extended or disordered chain has a much larger Rg. The Cα contact count is the number of residue pairs whose Cα atoms are within 8 Å and are more than four positions apart in sequence — a standard proxy for tertiary packing density. The bounding box is the smallest axis-aligned box enclosing all Cα atoms.

  · The Foldseek 3Di string encodes local tertiary geometry as a 20-letter alphabet — one character per residue — derived from the relative positions of nearby Cα atoms. Unlike the amino-acid sequence, 3Di is a direct function of the 3D structure, so two proteins with the same fold have similar 3Di strings even at low sequence identity.

  · Solvent-accessible surface area (SASA) is the area in Å² traced out by the centre of a 1.4 Å probe sphere (a water molecule) rolled over the protein's van der Waals surface (Shrake–Rupley / Lee–Richards construction). Buried residues have near-zero SASA; fully exposed residues can exceed 200 Å². The total SASA scales roughly with the number of surface residues.

Ask how reliable the model is.

  · pLDDT (predicted Local Distance Difference Test) is AlphaFold's per-residue confidence score, ranging from 0 to 100. Values above 90 indicate high confidence (typically well-packed cores); 70–90 is confident; 50–70 low confidence; below 50 usually means the region is disordered or the prediction is unreliable there. AlphaFold stores pLDDT in the mmCIF B-factor column.

  · B-factor (Debye–Waller factor) reflects atomic displacement in the crystal lattice. It is an experimental observable (units Å²), not a prediction; low values mean the atom is pinned down, high values mean it moves or is heterogeneous across the crystal.

  · Predicted Aligned Error (PAE) is an AlphaFold confidence matrix: entry (i, j) is the expected error in the position of residue j, in ångströms, when the prediction is superimposed on the true structure at residue i. Low PAE within a block of residues means that block is internally rigid and well-predicted; high PAE between two blocks means their relative placement is uncertain even if each block individually is confident.

Place it in context: what it resembles, what it is annotated as, and 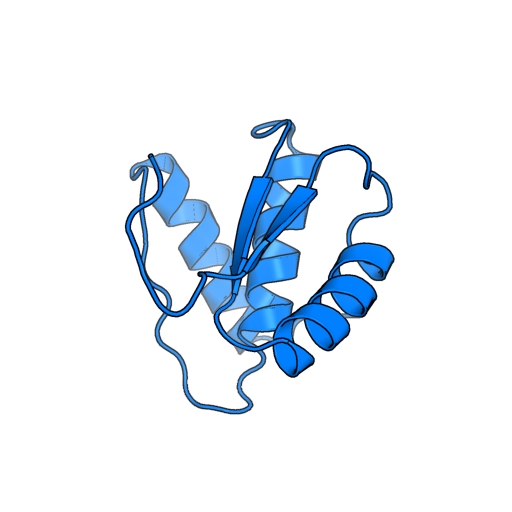how it looks.

  · Nearest PDB neighbors are the top structural matches found by Foldseek when searching this structure against the entire Protein Data Bank. Each hit reports a TM-score (0 to 1; >0.5 almost always implies the same fold) and an E-value. These are *structural* homologs — they may share no detectable sequence similarity.

  · Functional annotations link the protein to curated databases. InterPro entries identify conserved domains and families by matching the sequence against member-database signatures (Pfam, PROSITE, CDD, …). Gene Ontology (GO) terms describe molecular function, biological process, and cellular component in a controlled vocabulary. CATH places the structure in a hierarchical fold classification (Class/Architecture/Topology/Homologous-superfamily). The organism is the source species.

  · Three diagnostic plots accompany the record. The Cα contact map visualizes the tertiary structure as a 2D adjacency matrix (8 Å cutoff, sequence-local contacts suppressed). The Ramachandran plot shows the distribution of backbone (φ, ψ) torsions, with points in the α and β basins reflecting secondary structure content. The PAE plot shows AlphaFold's inter-residue confidence as a color matrix.

  · Six rendered views show the 3D structure from the faces of a cube — i.e. along ±x, ±y, ±z. Rendering representation is drawn randomly per protein from cartoon (secondary-structure ribbons), sticks (backbone bonds), or molecular surface; coloring is either N→C rainbow (blue at the N-terminus through red at the C-terminus) or one color per chain.